Protein AF-A0A3M7PW59-F1 (afdb_monomer_lite)

Foldseek 3Di:
DDPPPPDPPPPDDPVSVVVCLVPDKDKAADLVDLLQIAISDPVCVVPVDDPVSVVVCVVVVSDDDPPPCPPVDPPPPPDPVVVVVVVCVVPVD

Secondary structure (DSSP, 8-state):
-------------HHHHHHHHHH---EE--SS-GGG-EESSHHHHHHS--HHHHHHHHHTTS-----GGGGS-------HHHHHHHHHHHH--

Structure (mmCIF, N/CA/C/O backbone):
data_AF-A0A3M7PW59-F1
#
_entry.id   AF-A0A3M7PW59-F1
#
loop_
_atom_site.group_PDB
_atom_site.id
_atom_site.type_symbol
_atom_site.label_atom_id
_atom_site.label_alt_id
_atom_site.label_comp_id
_atom_site.label_asym_id
_atom_site.label_entity_id
_atom_site.label_seq_id
_atom_site.pdbx_PDB_ins_code
_atom_site.Cartn_x
_atom_site.Cartn_y
_atom_site.Cartn_z
_atom_site.occupancy
_atom_site.B_iso_or_equiv
_atom_site.auth_seq_id
_atom_site.auth_comp_id
_atom_site.auth_asym_id
_atom_site.auth_atom_id
_atom_site.pdbx_PDB_model_num
ATOM 1 N N . MET A 1 1 ? -9.590 28.997 -27.560 1.00 35.62 1 MET A N 1
ATOM 2 C CA . MET A 1 1 ? -8.809 27.956 -28.257 1.00 35.62 1 MET A CA 1
ATOM 3 C C . MET A 1 1 ? -7.490 27.844 -27.525 1.00 35.62 1 MET A C 1
ATOM 5 O O . MET A 1 1 ? -6.705 28.776 -27.593 1.00 35.62 1 MET A O 1
ATOM 9 N N . ILE A 1 2 ? -7.317 26.801 -26.716 1.00 38.75 2 ILE A N 1
ATOM 10 C CA . ILE A 1 2 ? -6.045 26.540 -26.036 1.00 38.75 2 ILE A CA 1
ATOM 11 C C . ILE A 1 2 ? -5.306 25.561 -26.940 1.00 38.75 2 ILE A C 1
ATOM 13 O O . ILE A 1 2 ? -5.766 24.436 -27.121 1.00 38.75 2 ILE A O 1
ATOM 17 N N . ASN A 1 3 ? -4.226 26.034 -27.559 1.00 40.91 3 ASN A N 1
ATOM 18 C CA . ASN A 1 3 ? -3.279 25.185 -28.265 1.00 40.91 3 ASN A CA 1
ATOM 19 C C . ASN A 1 3 ? -2.570 24.342 -27.210 1.00 40.91 3 ASN A C 1
ATOM 21 O O . ASN A 1 3 ? -1.754 24.854 -26.448 1.00 40.91 3 ASN A O 1
ATOM 25 N N . ILE A 1 4 ? -2.943 23.070 -27.128 1.00 54.75 4 ILE A N 1
ATOM 26 C CA . ILE A 1 4 ? -2.127 22.071 -26.454 1.00 54.75 4 ILE A CA 1
ATOM 27 C C . ILE A 1 4 ? -1.108 21.664 -27.511 1.00 54.75 4 ILE A C 1
ATOM 29 O O . ILE A 1 4 ? -1.428 20.903 -28.424 1.00 54.75 4 ILE A O 1
ATOM 33 N N . GLU A 1 5 ? 0.061 22.298 -27.458 1.00 49.59 5 GLU A N 1
ATOM 34 C CA . GLU A 1 5 ? 1.231 21.854 -28.206 1.00 49.59 5 GLU A CA 1
ATOM 35 C C . GLU A 1 5 ? 1.465 20.385 -27.849 1.00 49.59 5 GLU A C 1
ATOM 37 O O . GLU A 1 5 ? 1.467 20.004 -26.680 1.00 49.59 5 GLU A O 1
ATOM 42 N N . SER A 1 6 ? 1.510 19.561 -28.891 1.00 56.66 6 SER A N 1
ATOM 43 C CA . SER A 1 6 ? 1.720 18.125 -28.833 1.00 56.66 6 SER A CA 1
ATOM 44 C C . SER A 1 6 ? 2.962 17.822 -28.007 1.00 56.66 6 SER A C 1
ATOM 46 O O . SER A 1 6 ? 4.065 18.147 -28.444 1.00 56.66 6 SER A O 1
ATOM 48 N N . ASP A 1 7 ? 2.749 17.214 -26.839 1.00 54.09 7 ASP A N 1
ATOM 49 C CA . ASP A 1 7 ? 3.800 16.688 -25.980 1.00 54.09 7 ASP A CA 1
ATOM 50 C C . ASP A 1 7 ? 4.760 15.841 -26.820 1.00 54.09 7 ASP A C 1
ATOM 52 O O . ASP A 1 7 ? 4.356 14.860 -27.452 1.00 54.09 7 ASP A O 1
ATOM 56 N N . ASP A 1 8 ? 6.019 16.271 -26.837 1.00 53.50 8 ASP A N 1
ATOM 57 C CA . ASP A 1 8 ? 7.134 15.588 -27.468 1.00 53.50 8 ASP A CA 1
ATOM 58 C C . ASP A 1 8 ? 7.111 14.093 -27.126 1.00 53.50 8 ASP A C 1
ATOM 60 O O . ASP A 1 8 ? 7.143 13.692 -25.957 1.00 53.50 8 ASP A O 1
ATOM 64 N N . ASP A 1 9 ? 7.073 13.272 -28.174 1.00 60.25 9 ASP A N 1
ATOM 65 C CA . ASP A 1 9 ? 7.151 11.816 -28.134 1.00 60.25 9 ASP A CA 1
ATOM 66 C C . ASP A 1 9 ? 8.568 11.409 -27.685 1.00 60.25 9 ASP A C 1
ATOM 68 O O . ASP A 1 9 ? 9.437 11.034 -28.475 1.00 60.25 9 ASP A O 1
ATOM 72 N N . PHE A 1 10 ? 8.852 11.574 -26.389 1.00 56.66 10 PHE A N 1
ATOM 73 C CA . PHE A 1 10 ? 10.072 11.083 -25.762 1.00 56.66 10 PHE A CA 1
ATOM 74 C C . PHE A 1 10 ? 10.031 9.555 -25.799 1.00 56.66 10 PHE A C 1
ATOM 76 O O . PHE A 1 10 ? 9.466 8.893 -24.925 1.00 56.66 10 PHE A O 1
ATOM 83 N N . CYS A 1 11 ? 10.640 8.981 -26.835 1.00 61.81 11 CYS A N 1
ATOM 84 C CA . CYS A 1 11 ? 10.870 7.549 -26.928 1.00 61.81 11 CYS A CA 1
ATOM 85 C C . CYS A 1 11 ? 11.877 7.139 -25.844 1.00 61.81 11 CYS A C 1
ATOM 87 O O . CYS A 1 11 ? 13.090 7.174 -26.049 1.00 61.81 11 CYS A O 1
ATOM 89 N N . TYR A 1 12 ? 11.371 6.769 -24.669 1.00 66.19 12 TYR A N 1
ATOM 90 C CA . TYR A 1 12 ? 12.174 6.155 -23.618 1.00 66.19 12 TYR A CA 1
ATOM 91 C C . TYR A 1 12 ? 12.744 4.832 -24.133 1.00 66.19 12 TYR A C 1
ATOM 93 O O . TYR A 1 12 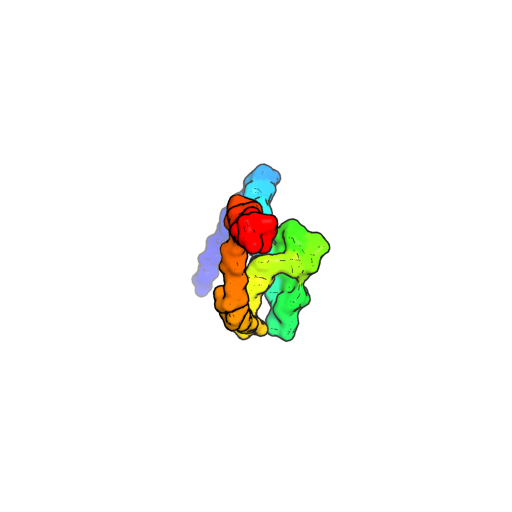? 11.998 3.960 -24.588 1.00 66.19 12 TYR A O 1
ATOM 101 N N . ASP A 1 13 ? 14.062 4.658 -24.039 1.00 81.88 13 ASP A N 1
ATOM 102 C CA . ASP A 1 13 ? 14.656 3.339 -24.228 1.00 81.88 13 ASP A CA 1
ATOM 103 C C . ASP A 1 13 ? 14.180 2.371 -23.120 1.00 81.88 13 ASP A C 1
ATOM 105 O O . ASP A 1 13 ? 13.632 2.766 -22.079 1.00 81.88 13 ASP A O 1
ATOM 109 N N . PHE A 1 14 ? 14.346 1.068 -23.353 1.00 81.44 14 PHE A N 1
ATOM 110 C CA . PHE A 1 14 ? 13.901 0.046 -22.404 1.00 81.44 14 PHE A CA 1
ATOM 111 C C . PHE A 1 14 ? 14.558 0.203 -21.022 1.00 81.44 14 PHE A C 1
ATOM 113 O O . PHE A 1 14 ? 13.910 -0.045 -20.002 1.00 81.44 14 PHE A O 1
ATOM 120 N N . ASP A 1 15 ? 15.806 0.666 -20.962 1.00 84.19 15 ASP A N 1
ATOM 121 C CA . ASP A 1 15 ? 16.529 0.857 -19.706 1.00 84.19 15 ASP A CA 1
ATOM 122 C C . ASP A 1 15 ? 15.946 2.027 -18.905 1.00 84.19 15 ASP A C 1
ATOM 124 O O . ASP A 1 15 ? 15.721 1.908 -17.695 1.00 84.19 15 ASP A O 1
ATOM 128 N N . GLN A 1 16 ? 15.591 3.127 -19.569 1.00 80.75 16 GLN A N 1
ATOM 129 C CA . GLN A 1 16 ? 14.878 4.252 -18.974 1.00 80.75 16 GLN A CA 1
ATOM 130 C C . GLN A 1 16 ? 13.500 3.826 -18.467 1.00 80.75 16 GLN A C 1
ATOM 132 O O . GLN A 1 16 ? 13.123 4.179 -17.345 1.00 80.75 16 GLN A O 1
ATOM 137 N N . PHE A 1 17 ? 12.774 3.000 -19.224 1.00 81.06 17 PHE A N 1
ATOM 138 C CA . PHE A 1 17 ? 11.520 2.415 -18.752 1.00 81.06 17 PHE A CA 1
ATOM 139 C C . PHE A 1 17 ? 11.724 1.570 -17.486 1.00 81.06 17 PHE A C 1
ATOM 141 O O . PHE A 1 17 ? 10.979 1.720 -16.513 1.00 81.06 17 PHE A O 1
ATOM 148 N N . VAL A 1 18 ? 12.743 0.706 -17.451 1.00 78.56 18 VAL A N 1
ATOM 149 C CA . VAL A 1 18 ? 13.051 -0.138 -16.285 1.00 78.56 18 VAL A CA 1
ATOM 150 C C . VAL A 1 18 ? 13.413 0.713 -15.065 1.00 78.56 18 VAL A C 1
ATOM 152 O O . VAL A 1 18 ? 12.927 0.442 -13.959 1.00 78.56 18 VAL A O 1
ATOM 155 N N . LEU A 1 19 ? 14.216 1.764 -15.251 1.00 82.38 19 LEU A N 1
ATOM 156 C CA . LEU A 1 19 ? 14.565 2.714 -14.196 1.00 82.38 19 LEU A CA 1
ATOM 157 C C . LEU A 1 19 ? 13.318 3.423 -13.659 1.00 82.38 19 LEU A C 1
ATOM 159 O O . LEU A 1 19 ? 13.058 3.373 -12.455 1.00 82.38 19 LEU A O 1
ATOM 163 N N . LEU A 1 20 ? 12.496 4.011 -14.527 1.00 77.81 20 LEU A N 1
ATOM 164 C CA . LEU A 1 20 ? 11.271 4.702 -14.120 1.00 77.81 20 LEU A CA 1
ATOM 165 C C . LEU A 1 20 ? 10.301 3.754 -13.417 1.00 77.81 20 LEU A C 1
ATOM 167 O O . LEU A 1 20 ? 9.806 4.070 -12.335 1.00 77.81 20 LEU A O 1
ATOM 171 N N . ASN A 1 21 ? 10.092 2.553 -13.955 1.00 75.62 21 ASN A N 1
ATOM 172 C CA . ASN A 1 21 ? 9.220 1.553 -13.349 1.00 75.62 21 ASN A CA 1
ATOM 173 C C . ASN A 1 21 ? 9.751 1.068 -11.992 1.00 75.62 21 ASN A C 1
ATOM 175 O O . ASN A 1 21 ? 8.971 0.626 -11.145 1.00 75.62 21 ASN A O 1
ATOM 179 N N . ARG A 1 22 ? 11.058 1.173 -11.715 1.00 77.62 22 ARG A N 1
ATOM 180 C CA . ARG A 1 22 ? 11.624 0.888 -10.388 1.00 77.62 22 ARG A CA 1
ATOM 181 C C . ARG A 1 22 ? 11.193 1.928 -9.354 1.00 77.62 22 ARG A C 1
ATOM 183 O O . ARG A 1 22 ? 10.809 1.518 -8.253 1.00 77.62 22 ARG A O 1
ATOM 190 N N . PHE A 1 23 ? 11.193 3.213 -9.705 1.00 82.88 23 PHE A N 1
ATOM 191 C CA . PHE A 1 23 ? 10.960 4.319 -8.767 1.00 82.88 23 PHE A CA 1
ATOM 192 C C . PHE A 1 23 ? 9.506 4.796 -8.714 1.00 82.88 23 PHE A C 1
ATOM 194 O O . PHE A 1 23 ? 8.969 5.014 -7.628 1.00 82.88 23 PHE A O 1
ATOM 201 N N . ILE A 1 24 ? 8.844 4.905 -9.861 1.00 86.25 24 ILE A N 1
ATOM 202 C CA . ILE A 1 24 ? 7.491 5.443 -9.985 1.00 86.25 24 ILE A CA 1
ATOM 203 C C . ILE A 1 24 ? 6.483 4.302 -9.922 1.00 86.25 24 ILE A C 1
ATOM 205 O O . ILE A 1 24 ? 6.564 3.328 -10.671 1.00 86.25 24 ILE A O 1
ATOM 209 N N . LYS A 1 25 ? 5.507 4.418 -9.015 1.00 90.06 25 LYS A N 1
ATOM 210 C CA . LYS A 1 25 ? 4.418 3.447 -8.863 1.00 90.06 25 LYS A CA 1
ATOM 211 C C . LYS A 1 25 ? 3.097 4.097 -9.215 1.00 90.06 25 LYS A C 1
ATOM 213 O O . LYS A 1 25 ? 2.641 5.003 -8.525 1.00 90.06 25 LYS A O 1
ATOM 218 N N . ARG A 1 26 ? 2.458 3.586 -10.263 1.00 91.38 26 ARG A N 1
ATOM 219 C CA . ARG A 1 26 ? 1.102 3.989 -10.622 1.00 91.38 26 ARG A CA 1
ATOM 220 C C . ARG A 1 26 ? 0.128 3.259 -9.706 1.00 91.38 26 ARG A C 1
ATOM 222 O O . ARG A 1 26 ? 0.181 2.032 -9.601 1.00 91.38 26 ARG A O 1
ATOM 229 N N . VAL A 1 27 ? -0.733 4.019 -9.037 1.00 94.25 27 VAL A N 1
ATOM 230 C CA . VAL A 1 27 ? -1.802 3.511 -8.170 1.00 94.25 27 VAL A CA 1
ATOM 231 C C . VAL A 1 27 ? -3.134 3.860 -8.821 1.00 94.25 27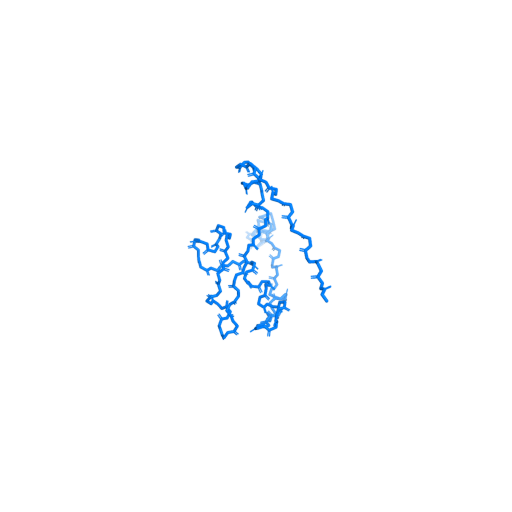 VAL A C 1
ATOM 233 O O . VAL A 1 27 ? -3.389 5.027 -9.105 1.00 94.25 27 VAL A O 1
ATOM 236 N N . LYS A 1 28 ? -3.977 2.855 -9.065 1.00 95.38 28 LYS A N 1
ATOM 237 C CA . LYS A 1 28 ? -5.368 3.038 -9.480 1.00 95.38 28 LYS A CA 1
ATOM 238 C C . LYS A 1 28 ? -6.237 2.806 -8.252 1.00 95.38 28 LYS A C 1
ATOM 240 O O . LYS A 1 28 ? -6.420 1.668 -7.825 1.00 95.38 28 LYS A O 1
ATOM 245 N N . LEU A 1 29 ? -6.707 3.902 -7.671 1.00 94.81 29 LEU A N 1
ATOM 246 C CA . LEU A 1 29 ? -7.493 3.878 -6.448 1.00 94.81 29 LEU A CA 1
ATOM 247 C C . LEU A 1 29 ? -8.966 3.603 -6.774 1.00 94.81 29 LEU A C 1
ATOM 249 O O . LEU A 1 29 ? -9.546 4.291 -7.614 1.00 94.81 29 LEU A O 1
ATOM 253 N N . ASN A 1 30 ? -9.554 2.610 -6.115 1.00 95.19 30 ASN A N 1
ATOM 254 C CA . ASN A 1 30 ? -10.997 2.412 -6.083 1.00 95.19 30 ASN A CA 1
ATOM 255 C C . ASN A 1 30 ? -11.567 3.272 -4.941 1.00 95.19 30 ASN A C 1
ATOM 257 O O . ASN A 1 30 ? -11.068 3.219 -3.819 1.00 95.19 30 ASN A O 1
ATOM 261 N N . LYS A 1 31 ? -12.543 4.129 -5.254 1.00 93.31 31 LYS A N 1
ATOM 262 C CA . LYS A 1 31 ? -13.108 5.088 -4.294 1.00 93.31 31 LYS A CA 1
ATOM 263 C C . LYS A 1 31 ? -14.166 4.468 -3.384 1.00 93.31 31 LYS A C 1
ATOM 265 O O . LYS A 1 31 ? -14.312 4.946 -2.267 1.00 93.31 31 LYS A O 1
ATOM 270 N N . ASP A 1 32 ? -14.863 3.437 -3.853 1.00 95.00 32 ASP A N 1
ATOM 271 C CA . ASP A 1 32 ? -15.924 2.772 -3.090 1.00 95.00 32 ASP A CA 1
ATOM 272 C C . ASP A 1 32 ? -15.316 1.819 -2.059 1.00 95.00 32 ASP A C 1
ATOM 274 O O . ASP A 1 32 ? -15.720 1.793 -0.901 1.00 95.00 32 ASP A O 1
ATOM 278 N N . ASP A 1 33 ? -14.281 1.088 -2.478 1.00 94.19 33 ASP A N 1
ATOM 279 C CA . ASP A 1 33 ? -13.487 0.231 -1.606 1.00 94.19 33 ASP A CA 1
ATOM 280 C C . ASP A 1 33 ? -12.004 0.347 -1.956 1.00 94.19 33 ASP A C 1
ATOM 282 O O . ASP A 1 33 ? -11.502 -0.244 -2.919 1.00 94.19 33 ASP A O 1
ATOM 286 N N . TRP A 1 34 ? -11.281 1.115 -1.143 1.00 94.25 34 TRP A N 1
ATOM 287 C CA . TRP A 1 34 ? -9.863 1.367 -1.358 1.00 94.25 34 TRP A CA 1
ATOM 288 C C . TRP A 1 34 ? -9.008 0.096 -1.255 1.00 94.25 34 TRP A C 1
ATOM 290 O O . TRP A 1 34 ? -7.915 0.074 -1.829 1.00 94.25 34 TRP A O 1
ATOM 300 N N . GLN A 1 35 ? -9.478 -0.967 -0.593 1.00 92.56 35 GLN A N 1
ATOM 301 C CA . GLN A 1 35 ? -8.742 -2.230 -0.465 1.00 92.56 35 GLN A CA 1
ATOM 302 C C . GLN A 1 35 ? -8.659 -2.980 -1.799 1.00 92.56 35 GLN A C 1
ATOM 304 O O . GLN A 1 35 ? -7.687 -3.688 -2.047 1.00 92.56 35 GLN A O 1
ATOM 309 N N . LEU A 1 36 ? -9.624 -2.749 -2.696 1.00 94.19 36 LEU A N 1
ATOM 310 C CA . LEU A 1 36 ? -9.658 -3.300 -4.055 1.00 94.19 36 LEU A CA 1
ATOM 311 C C . LEU A 1 36 ? -8.866 -2.455 -5.069 1.00 94.19 36 LEU A C 1
ATOM 313 O O . LEU A 1 36 ? -8.960 -2.654 -6.282 1.00 94.19 36 LEU A O 1
ATOM 317 N N . SER A 1 37 ? -8.093 -1.480 -4.590 1.00 95.00 37 SER A N 1
ATOM 318 C CA . SER A 1 37 ? -7.219 -0.661 -5.431 1.00 95.00 37 SER A CA 1
ATOM 319 C C . SER A 1 37 ? -6.029 -1.457 -5.960 1.00 95.00 37 SER A C 1
ATOM 321 O O . SER A 1 37 ? -5.580 -2.426 -5.357 1.00 95.00 37 SER A O 1
ATOM 323 N N . THR A 1 38 ? -5.446 -1.007 -7.072 1.00 95.81 38 THR A N 1
ATOM 324 C CA . THR A 1 38 ? -4.308 -1.691 -7.702 1.00 95.81 38 THR A CA 1
ATOM 325 C C . THR A 1 38 ? -3.076 -0.801 -7.799 1.00 95.81 38 THR A C 1
ATOM 327 O O . THR A 1 38 ? -3.157 0.427 -7.868 1.00 95.81 38 THR A O 1
ATOM 330 N N . CYS A 1 39 ? -1.893 -1.416 -7.789 1.00 94.81 39 CYS A N 1
ATOM 331 C CA . CYS A 1 39 ? -0.621 -0.714 -7.906 1.00 94.81 39 CYS A CA 1
ATOM 332 C C . CYS A 1 39 ? 0.392 -1.520 -8.726 1.00 94.81 39 CYS A C 1
ATOM 334 O O . CYS A 1 39 ? 0.494 -2.733 -8.573 1.00 94.81 39 CYS A O 1
ATOM 336 N N . THR A 1 40 ? 1.212 -0.839 -9.532 1.00 93.00 40 THR A N 1
ATOM 337 C CA . THR A 1 40 ? 2.257 -1.472 -10.364 1.00 93.00 40 THR A CA 1
ATOM 338 C C . THR A 1 40 ? 3.466 -1.995 -9.575 1.00 93.00 40 THR A C 1
ATOM 340 O O . THR A 1 40 ? 4.408 -2.534 -10.148 1.00 93.00 40 THR A O 1
ATOM 343 N N . CYS A 1 41 ? 3.498 -1.834 -8.249 1.00 91.88 41 CYS A N 1
ATOM 344 C CA . CYS A 1 41 ? 4.630 -2.286 -7.443 1.00 91.88 41 CYS A CA 1
ATOM 345 C C . CYS A 1 41 ? 4.626 -3.806 -7.213 1.00 91.88 41 CYS A C 1
ATOM 347 O O . CYS A 1 41 ? 3.579 -4.428 -7.040 1.00 91.88 41 CYS A O 1
ATOM 349 N N . LYS A 1 42 ? 5.827 -4.381 -7.076 1.00 90.06 42 LYS A N 1
ATOM 350 C CA . LYS A 1 42 ? 6.038 -5.810 -6.795 1.00 90.06 42 LYS A CA 1
ATOM 351 C C . LYS A 1 42 ? 5.230 -6.323 -5.596 1.00 90.06 42 LYS A C 1
ATOM 353 O O . LYS A 1 42 ? 4.696 -7.423 -5.648 1.00 90.06 42 LYS A O 1
ATOM 358 N N . ASN A 1 43 ? 5.124 -5.535 -4.524 1.00 90.88 43 ASN A N 1
ATOM 359 C CA . ASN A 1 43 ? 4.397 -5.947 -3.320 1.00 90.88 43 ASN A CA 1
ATOM 360 C C . ASN A 1 43 ? 2.900 -6.128 -3.589 1.00 90.88 43 ASN A C 1
ATOM 362 O O . ASN A 1 43 ? 2.323 -7.111 -3.139 1.00 90.88 43 ASN A O 1
ATOM 366 N N . CYS A 1 44 ? 2.302 -5.212 -4.355 1.00 91.50 44 CYS A N 1
ATOM 367 C CA . CYS A 1 44 ? 0.898 -5.309 -4.740 1.00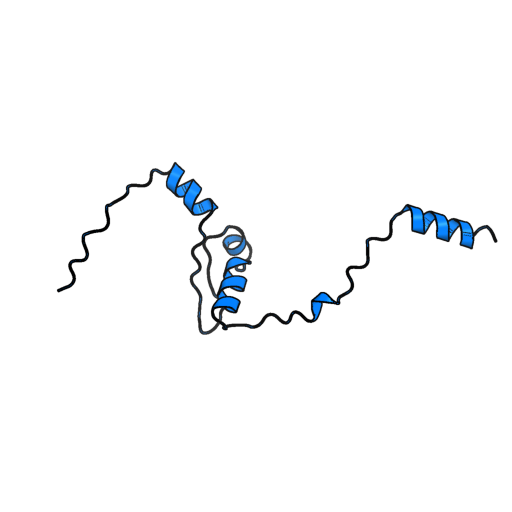 91.50 44 CYS A CA 1
ATOM 368 C C . CYS A 1 44 ? 0.664 -6.498 -5.674 1.00 91.50 44 CYS A C 1
ATOM 370 O O . CYS A 1 44 ? -0.327 -7.191 -5.523 1.00 91.50 44 CYS A O 1
ATOM 372 N N . LEU A 1 45 ? 1.593 -6.779 -6.591 1.00 88.38 45 LEU A N 1
ATOM 373 C CA . LEU A 1 45 ? 1.485 -7.946 -7.471 1.00 88.38 45 LEU A CA 1
ATOM 374 C C . LEU A 1 45 ? 1.551 -9.276 -6.705 1.00 88.38 45 LEU A C 1
ATOM 376 O O . LEU A 1 45 ? 0.954 -10.253 -7.134 1.00 88.38 45 LEU A O 1
ATOM 380 N N . LYS A 1 46 ? 2.270 -9.322 -5.576 1.00 92.06 46 LYS A N 1
ATOM 381 C CA . LYS A 1 46 ? 2.389 -10.537 -4.759 1.00 92.06 46 LYS A CA 1
ATOM 382 C C . LYS A 1 46 ? 1.219 -10.724 -3.790 1.00 92.06 46 LYS A C 1
ATOM 384 O O . LYS A 1 46 ? 0.734 -11.835 -3.629 1.00 92.06 46 LYS A O 1
ATOM 389 N N . ASN A 1 47 ? 0.824 -9.650 -3.109 1.00 91.12 47 ASN A N 1
ATOM 390 C CA . ASN A 1 47 ? -0.055 -9.722 -1.940 1.00 91.12 47 ASN A CA 1
ATOM 391 C C . ASN A 1 47 ? -1.378 -8.971 -2.133 1.00 91.12 47 ASN A C 1
ATOM 393 O O . ASN A 1 47 ? -2.120 -8.820 -1.170 1.00 91.12 47 ASN A O 1
ATOM 397 N N . TYR A 1 48 ? -1.628 -8.413 -3.321 1.00 89.06 48 TYR A N 1
ATOM 398 C CA . TYR A 1 48 ? -2.776 -7.552 -3.644 1.00 89.06 48 TYR A CA 1
ATOM 399 C C . TYR A 1 48 ? -2.915 -6.282 -2.782 1.00 89.06 48 TYR A C 1
ATOM 401 O O . TYR A 1 48 ? -3.836 -5.502 -2.974 1.00 89.06 48 TYR A O 1
ATOM 409 N N . LEU A 1 49 ? -1.947 -6.007 -1.900 1.00 89.75 49 LEU A N 1
ATOM 410 C CA . LEU A 1 49 ? -1.884 -4.817 -1.060 1.00 89.75 49 LEU A CA 1
ATOM 411 C C . LEU A 1 49 ? -0.445 -4.302 -0.966 1.00 89.75 49 LEU A C 1
ATOM 413 O O . LEU A 1 49 ? 0.529 -5.063 -0.950 1.00 89.75 49 LEU A O 1
ATOM 417 N N . CYS A 1 50 ? -0.280 -2.982 -0.893 1.00 94.50 50 CYS A N 1
ATOM 418 C CA . CYS A 1 50 ? 1.025 -2.368 -0.693 1.00 94.50 50 CYS A CA 1
ATOM 419 C C . CYS A 1 50 ? 0.932 -1.039 0.058 1.00 94.50 50 CYS A C 1
ATOM 421 O O . CYS A 1 50 ? -0.107 -0.380 0.076 1.00 94.50 50 CYS A O 1
ATOM 423 N N . LYS A 1 51 ? 2.073 -0.589 0.593 1.00 93.12 51 LYS A N 1
ATOM 424 C CA . LYS A 1 51 ? 2.186 0.716 1.260 1.00 93.12 51 LYS A CA 1
ATOM 425 C C . LYS A 1 51 ? 1.752 1.899 0.384 1.00 93.12 51 LYS A C 1
ATOM 427 O O . LYS A 1 51 ? 1.304 2.899 0.922 1.00 93.12 51 LYS A O 1
ATOM 432 N N . HIS A 1 52 ? 1.873 1.796 -0.945 1.00 94.75 52 HIS A N 1
ATOM 433 C CA . HIS A 1 52 ? 1.468 2.871 -1.857 1.00 94.75 52 HIS A CA 1
ATOM 434 C C . HIS A 1 52 ? -0.056 3.016 -1.918 1.00 94.75 52 HIS A C 1
ATOM 436 O O . HIS A 1 52 ? -0.545 4.138 -1.896 1.00 94.75 52 HIS A O 1
ATOM 442 N N . ILE A 1 53 ? -0.798 1.902 -1.943 1.00 95.31 53 ILE A N 1
ATOM 443 C CA . ILE A 1 53 ? -2.268 1.918 -1.884 1.00 95.31 53 ILE A CA 1
ATOM 444 C C . ILE A 1 53 ? -2.721 2.534 -0.560 1.00 95.31 53 ILE A C 1
ATOM 446 O O . ILE A 1 53 ? -3.510 3.471 -0.572 1.00 95.31 53 ILE A O 1
ATOM 450 N N . VAL A 1 54 ? -2.147 2.079 0.560 1.00 94.38 54 VAL A N 1
ATOM 451 C CA . VAL A 1 54 ? -2.466 2.603 1.899 1.00 94.38 54 VAL A CA 1
ATOM 452 C C . VAL A 1 54 ? -2.177 4.105 1.992 1.00 94.38 54 VAL A C 1
ATOM 454 O O . VAL A 1 54 ? -3.037 4.874 2.408 1.00 94.38 54 VAL A O 1
ATOM 457 N N . ALA A 1 55 ? -0.994 4.548 1.552 1.00 93.56 55 ALA A N 1
ATOM 458 C CA . ALA A 1 55 ? -0.630 5.963 1.571 1.00 93.56 55 ALA A CA 1
ATOM 459 C C . ALA A 1 55 ? -1.584 6.822 0.725 1.00 93.56 55 ALA A C 1
ATOM 461 O O . ALA A 1 55 ? -1.966 7.912 1.150 1.00 93.56 55 ALA A O 1
ATOM 462 N N . MET A 1 56 ? -1.989 6.332 -0.452 1.00 94.94 56 MET A N 1
ATOM 463 C CA . MET A 1 56 ? -2.946 7.036 -1.304 1.00 94.94 56 MET A CA 1
ATOM 464 C C . MET A 1 56 ? -4.336 7.088 -0.674 1.00 94.94 56 MET A C 1
ATOM 466 O O . MET A 1 56 ? -4.911 8.167 -0.647 1.00 94.94 56 MET A O 1
ATOM 470 N N . ALA A 1 57 ? -4.832 5.983 -0.111 1.00 95.31 57 ALA A N 1
ATOM 471 C CA . ALA A 1 57 ? -6.136 5.926 0.548 1.00 95.31 57 ALA A CA 1
ATOM 472 C C . ALA A 1 57 ? -6.240 6.914 1.721 1.00 95.31 57 ALA A C 1
ATOM 474 O O . ALA A 1 57 ? -7.241 7.621 1.844 1.00 95.31 57 ALA A O 1
ATOM 475 N N . VAL A 1 58 ? -5.179 7.029 2.530 1.00 94.44 58 VAL A N 1
ATOM 476 C CA . VAL A 1 58 ? -5.090 8.027 3.609 1.00 94.44 58 VAL A CA 1
ATOM 477 C C . VAL A 1 58 ? -5.037 9.444 3.045 1.00 94.44 58 VAL A C 1
ATOM 479 O O . VAL A 1 58 ? -5.785 10.315 3.483 1.00 94.44 58 VAL A O 1
ATOM 482 N N . LYS A 1 59 ? -4.195 9.693 2.031 1.00 94.00 59 LYS A N 1
ATOM 483 C CA . LYS A 1 59 ? -4.072 11.018 1.398 1.00 94.00 59 LYS A CA 1
ATOM 484 C C . LYS A 1 59 ? -5.397 11.495 0.794 1.00 94.00 59 LYS A C 1
ATOM 486 O O . LYS A 1 59 ? -5.688 12.687 0.833 1.00 94.00 59 LYS A O 1
ATOM 491 N N . THR A 1 60 ? -6.194 10.582 0.244 1.00 94.25 60 THR A N 1
ATOM 492 C CA . THR A 1 60 ? -7.513 10.874 -0.334 1.00 94.25 60 THR A CA 1
ATOM 493 C C . THR A 1 60 ? -8.658 10.765 0.672 1.00 94.25 60 THR A C 1
ATOM 495 O O . THR A 1 60 ? -9.807 10.874 0.258 1.00 94.25 60 THR A O 1
ATOM 498 N N . LYS A 1 61 ? -8.369 10.560 1.967 1.00 93.12 61 LYS A N 1
ATOM 499 C CA . LYS A 1 61 ? -9.361 10.454 3.051 1.00 93.12 61 LYS A CA 1
ATOM 500 C C . LYS A 1 61 ? -10.409 9.349 2.844 1.00 93.12 61 LYS A C 1
ATOM 502 O O . LYS A 1 61 ? -11.537 9.477 3.300 1.00 93.12 61 LYS A O 1
ATOM 507 N N . LEU A 1 62 ? -10.040 8.266 2.155 1.00 93.25 62 LEU A N 1
ATOM 508 C CA . LEU A 1 62 ? -10.888 7.068 2.038 1.00 93.25 62 LEU A CA 1
ATOM 509 C C . LEU A 1 62 ? -10.783 6.166 3.272 1.00 93.25 62 LEU A C 1
ATOM 511 O O . LEU A 1 62 ? -11.625 5.303 3.488 1.00 93.25 62 LEU A O 1
ATOM 515 N N . THR A 1 63 ? -9.723 6.339 4.059 1.00 91.44 63 THR A N 1
ATOM 516 C CA . THR A 1 63 ? -9.514 5.635 5.321 1.00 91.44 63 THR A CA 1
ATOM 517 C C . THR A 1 63 ? -8.694 6.504 6.256 1.00 91.44 63 THR A C 1
ATOM 519 O O . THR A 1 63 ? -7.855 7.293 5.814 1.00 91.44 63 THR A O 1
ATOM 522 N N . GLU A 1 64 ? -8.884 6.297 7.551 1.00 89.06 64 GLU A N 1
ATOM 523 C CA . GLU A 1 64 ? -8.017 6.835 8.590 1.00 89.06 64 GLU A CA 1
ATOM 524 C C . GLU A 1 64 ? -7.214 5.686 9.197 1.00 89.06 64 GLU A C 1
ATOM 526 O O . GLU A 1 64 ? -7.720 4.575 9.360 1.00 89.06 64 GLU A O 1
ATOM 531 N N . ILE A 1 65 ? -5.932 5.930 9.463 1.00 83.38 65 ILE A N 1
ATOM 532 C CA . ILE A 1 65 ? -5.105 4.986 10.212 1.00 83.38 65 ILE A CA 1
ATOM 533 C C . ILE A 1 65 ? -5.170 5.422 11.664 1.00 83.38 65 ILE A C 1
ATOM 535 O O . ILE A 1 65 ? -4.694 6.505 12.005 1.00 83.38 65 ILE A O 1
ATOM 539 N N . ASP A 1 66 ? -5.727 4.564 12.509 1.00 82.50 66 ASP A N 1
ATOM 540 C CA . ASP A 1 66 ? -5.642 4.751 13.947 1.00 82.50 66 ASP A CA 1
ATOM 541 C C . ASP A 1 66 ? -4.192 4.538 14.397 1.00 82.50 66 ASP A C 1
ATOM 543 O O . ASP A 1 66 ? -3.658 3.438 14.294 1.00 82.50 66 ASP A O 1
ATOM 547 N N . PHE A 1 67 ? -3.543 5.5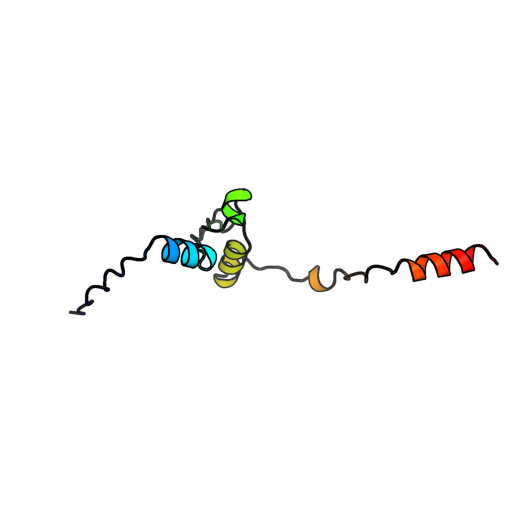98 14.876 1.00 75.38 67 PHE A N 1
ATOM 548 C CA . PHE A 1 67 ? -2.177 5.554 15.397 1.00 75.38 67 PHE A CA 1
ATOM 549 C C . PHE A 1 67 ? -2.111 5.256 16.902 1.00 75.38 67 PHE A C 1
ATOM 551 O O . PHE A 1 67 ? -1.035 5.401 17.488 1.00 75.38 67 PHE A O 1
ATOM 558 N N . SER A 1 68 ? -3.210 4.819 17.527 1.00 72.75 68 SER A N 1
ATOM 559 C CA . SER A 1 68 ? -3.257 4.375 18.931 1.00 72.75 68 SER A CA 1
ATOM 560 C C . SER A 1 68 ? -2.192 3.325 19.277 1.00 72.75 68 SER A C 1
ATOM 562 O O . SER A 1 68 ? -1.784 3.194 20.429 1.00 72.75 68 SER A O 1
ATOM 564 N N . PHE A 1 69 ? -1.656 2.623 18.274 1.00 67.06 69 PHE A N 1
ATOM 565 C CA . PHE A 1 69 ? -0.579 1.655 18.445 1.00 67.06 69 PHE A CA 1
ATOM 566 C C . PHE A 1 69 ? 0.822 2.248 18.689 1.00 67.06 69 PHE A C 1
ATOM 568 O O . PHE A 1 69 ? 1.751 1.476 18.929 1.00 67.06 69 PHE A O 1
ATOM 575 N N . ARG A 1 70 ? 1.028 3.576 18.633 1.00 60.50 70 ARG A N 1
ATOM 576 C CA . ARG A 1 70 ? 2.351 4.187 18.918 1.00 60.50 70 ARG A CA 1
ATOM 577 C C . ARG A 1 70 ? 2.866 3.855 20.316 1.00 60.50 70 ARG A C 1
ATOM 579 O O . ARG A 1 70 ? 4.074 3.716 20.493 1.00 60.50 70 ARG A O 1
ATOM 586 N N . ASP A 1 71 ? 1.946 3.665 21.254 1.00 63.84 71 ASP A N 1
ATOM 587 C CA . ASP A 1 71 ? 2.250 3.368 22.650 1.00 63.84 71 ASP A CA 1
ATOM 588 C C . ASP A 1 71 ? 2.229 1.864 22.959 1.00 63.84 71 ASP A C 1
ATOM 590 O O . ASP A 1 71 ? 2.430 1.473 24.112 1.00 63.84 71 ASP A O 1
ATOM 594 N N . ILE A 1 72 ? 2.045 0.993 21.948 1.00 61.75 72 ILE A N 1
ATOM 595 C CA . ILE A 1 72 ? 2.312 -0.445 22.100 1.00 61.75 72 ILE A CA 1
ATOM 596 C C . ILE A 1 72 ? 3.812 -0.566 22.298 1.00 61.75 72 ILE A C 1
ATOM 598 O O . ILE A 1 72 ? 4.587 -0.605 21.342 1.00 61.75 72 ILE A O 1
ATOM 602 N N . GLY A 1 73 ? 4.198 -0.536 23.575 1.00 56.50 73 GLY A N 1
ATOM 603 C CA . GLY A 1 73 ? 5.559 -0.339 24.020 1.00 56.50 73 GLY A CA 1
ATOM 604 C C . GLY A 1 73 ? 6.513 -1.145 23.164 1.00 56.50 73 GLY A C 1
ATOM 605 O O . GLY A 1 73 ? 6.488 -2.379 23.187 1.00 56.50 73 GLY A O 1
ATOM 606 N N . MET A 1 74 ? 7.363 -0.439 22.416 1.00 58.78 74 MET A N 1
ATOM 607 C CA . MET A 1 74 ? 8.580 -1.014 21.871 1.00 58.78 74 MET A CA 1
ATOM 608 C C . MET A 1 74 ? 9.392 -1.473 23.078 1.00 58.78 74 MET A C 1
ATOM 610 O O . MET A 1 74 ? 10.219 -0.734 23.611 1.00 58.78 74 MET A O 1
ATOM 614 N N . LYS A 1 75 ? 9.105 -2.679 23.582 1.00 63.03 75 LYS A N 1
ATOM 615 C CA . LYS A 1 75 ? 9.893 -3.294 24.637 1.00 63.03 75 LYS A CA 1
ATOM 616 C C . LYS A 1 75 ? 11.292 -3.361 24.057 1.00 63.03 75 LYS A C 1
ATOM 618 O O . LYS A 1 75 ? 11.523 -4.098 23.097 1.00 63.03 75 LYS A O 1
ATOM 623 N N . LYS A 1 76 ? 12.206 -2.544 24.590 1.00 63.81 76 LYS A N 1
ATOM 624 C CA . LYS A 1 76 ? 13.623 -2.636 24.244 1.00 63.81 76 LYS A CA 1
ATOM 625 C C . LYS A 1 76 ? 13.979 -4.110 24.366 1.00 63.81 76 LYS A C 1
ATOM 627 O O . LYS A 1 76 ? 13.714 -4.718 25.406 1.00 63.81 76 LYS A O 1
ATOM 632 N N . LYS A 1 77 ? 14.480 -4.703 23.281 1.00 67.25 77 LYS A N 1
ATOM 633 C CA . LYS A 1 77 ? 14.910 -6.100 23.276 1.00 67.25 77 LYS A CA 1
ATOM 634 C C . LYS A 1 77 ? 15.844 -6.274 24.470 1.00 67.25 77 LYS A C 1
ATOM 636 O O . LYS A 1 77 ? 16.895 -5.643 24.513 1.00 67.25 77 LYS A O 1
ATOM 641 N N . ARG A 1 78 ? 15.423 -7.056 25.467 1.00 65.56 78 ARG A N 1
ATOM 642 C CA . ARG A 1 78 ? 16.191 -7.242 26.700 1.00 65.56 78 ARG A CA 1
ATOM 643 C C . ARG A 1 78 ? 17.523 -7.873 26.308 1.00 65.56 78 ARG A C 1
ATOM 645 O O . ARG A 1 78 ? 17.539 -8.948 25.709 1.00 65.56 78 ARG A O 1
ATOM 652 N N . GLU A 1 79 ? 18.624 -7.177 26.560 1.00 73.50 79 GLU A N 1
ATOM 653 C CA . GLU A 1 79 ? 19.948 -7.669 26.194 1.00 73.50 79 GLU A CA 1
ATOM 654 C C . GLU A 1 79 ? 20.244 -8.966 26.960 1.00 73.50 79 GLU A C 1
ATOM 656 O O . GLU A 1 79 ? 19.936 -9.075 28.149 1.00 73.50 79 GLU A O 1
ATOM 661 N N . ARG A 1 80 ? 20.838 -9.964 26.285 1.00 68.00 80 ARG A N 1
ATOM 662 C CA . ARG A 1 80 ? 21.143 -11.289 26.869 1.00 68.00 80 ARG A CA 1
ATOM 663 C C . ARG A 1 80 ? 21.903 -11.187 28.200 1.00 68.00 80 ARG A C 1
ATOM 665 O O . ARG A 1 80 ? 21.645 -11.963 29.114 1.00 68.00 80 ARG A O 1
ATOM 672 N N . ASN A 1 81 ? 22.771 -10.186 28.331 1.00 72.19 81 ASN A N 1
ATOM 673 C CA . ASN A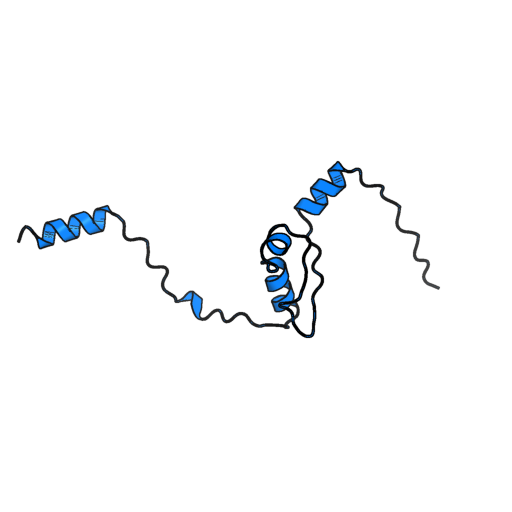 1 81 ? 23.597 -9.973 29.519 1.00 72.19 81 ASN A CA 1
ATOM 674 C C . ASN A 1 81 ? 22.775 -9.588 30.760 1.00 72.19 81 ASN A C 1
ATOM 676 O O . ASN A 1 81 ? 23.100 -10.021 31.863 1.00 72.19 81 ASN A O 1
ATOM 680 N N . ALA A 1 82 ? 21.681 -8.836 30.596 1.00 78.88 82 ALA A N 1
ATOM 681 C CA . ALA A 1 82 ? 20.799 -8.484 31.709 1.00 78.88 82 ALA A CA 1
ATOM 682 C C . ALA A 1 82 ? 20.057 -9.715 32.258 1.00 78.88 82 ALA A C 1
ATOM 684 O O . ALA A 1 82 ? 19.892 -9.846 33.467 1.00 78.88 82 ALA A O 1
ATOM 685 N N . GLN A 1 83 ? 19.672 -10.650 31.379 1.00 78.25 83 GLN A N 1
ATOM 686 C CA . GLN A 1 83 ? 19.020 -11.902 31.780 1.00 78.25 83 GLN A CA 1
ATOM 687 C C . GLN A 1 83 ? 19.983 -12.826 32.533 1.00 78.25 83 GLN A C 1
ATOM 689 O O . GLN A 1 83 ? 19.615 -13.378 33.566 1.00 78.25 83 GLN A O 1
ATOM 694 N N . ALA A 1 84 ? 21.225 -12.955 32.051 1.00 77.12 84 ALA A N 1
ATOM 695 C CA . ALA A 1 84 ? 22.249 -13.757 32.719 1.00 77.12 84 ALA A CA 1
ATOM 696 C C . ALA A 1 84 ? 22.581 -13.210 34.120 1.00 77.12 84 ALA A C 1
ATOM 698 O O . ALA A 1 84 ? 22.696 -13.981 35.070 1.00 77.12 84 ALA A O 1
ATOM 699 N N . LYS A 1 85 ? 22.666 -11.878 34.267 1.00 84.56 85 LYS A N 1
ATOM 700 C CA . LYS A 1 85 ? 22.933 -11.226 35.557 1.00 84.56 85 LYS A CA 1
ATOM 701 C C . LYS A 1 85 ? 21.799 -11.439 36.564 1.00 84.56 85 LYS A C 1
ATOM 703 O O . LYS A 1 85 ? 22.070 -11.762 37.715 1.00 84.56 85 LYS A O 1
ATOM 708 N N . GLU A 1 86 ? 20.542 -11.292 36.145 1.00 85.94 86 GLU A N 1
ATOM 709 C CA . GLU A 1 86 ? 19.384 -11.553 37.016 1.00 85.94 86 GLU A CA 1
ATOM 710 C C . GLU A 1 86 ? 19.272 -13.023 37.423 1.00 85.94 86 GLU A C 1
ATOM 712 O O . GLU A 1 86 ? 19.008 -13.310 38.588 1.00 85.94 86 GLU A O 1
ATOM 717 N N . TRP A 1 87 ? 19.499 -13.953 36.489 1.00 88.50 87 TRP A N 1
ATOM 718 C CA . TRP A 1 87 ? 19.522 -15.384 36.797 1.00 88.50 87 TRP A CA 1
ATOM 719 C C . TRP A 1 87 ? 20.589 -15.707 37.847 1.00 88.50 87 TRP A C 1
ATOM 721 O O . TRP A 1 87 ? 20.307 -16.423 38.804 1.00 88.50 87 TRP A O 1
ATOM 731 N N . PHE A 1 88 ? 21.785 -15.126 37.700 1.00 86.12 88 PHE A N 1
ATOM 732 C CA . PH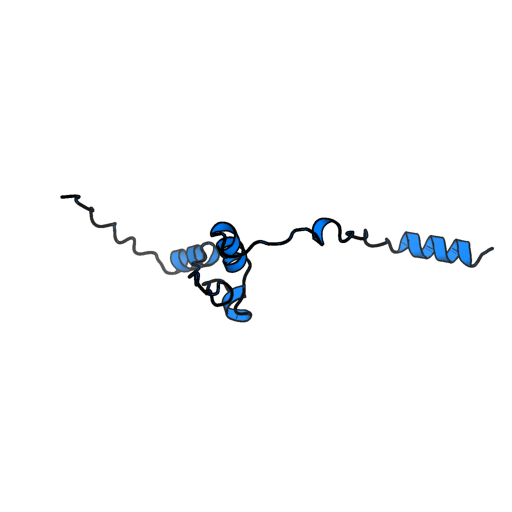E A 1 88 ? 22.876 -15.308 38.652 1.00 86.12 88 PHE A CA 1
ATOM 733 C C . PHE A 1 88 ? 22.483 -14.798 40.043 1.00 86.12 88 PHE A C 1
ATOM 735 O O . PHE A 1 88 ? 22.542 -15.547 41.009 1.00 86.12 88 PHE A O 1
ATOM 742 N N . VAL A 1 89 ? 21.977 -13.566 40.159 1.00 90.44 89 VAL A N 1
ATOM 743 C CA . VAL A 1 89 ? 21.532 -13.018 41.456 1.00 90.44 89 VAL A CA 1
ATOM 744 C C . VAL A 1 89 ? 20.438 -13.880 42.100 1.00 90.44 89 VAL A C 1
ATOM 746 O O . VAL A 1 89 ? 20.456 -14.078 43.309 1.00 90.44 89 VAL A O 1
ATOM 749 N N . LYS A 1 90 ? 19.508 -14.424 41.307 1.00 88.88 90 LYS A N 1
ATOM 750 C CA . LYS A 1 90 ? 18.396 -15.242 41.810 1.00 88.88 90 LYS A CA 1
ATOM 751 C C . LYS A 1 90 ? 18.819 -16.622 42.333 1.00 88.88 90 LYS A C 1
ATOM 753 O O . LYS A 1 90 ? 18.137 -17.149 43.200 1.00 88.88 90 LYS A O 1
ATOM 758 N N . ASN A 1 91 ? 19.890 -17.204 41.796 1.00 85.94 91 ASN A N 1
ATOM 759 C CA . ASN A 1 91 ? 20.310 -18.577 42.107 1.00 85.94 91 ASN A CA 1
ATOM 760 C C . ASN A 1 91 ? 21.557 -18.669 42.996 1.00 85.94 91 ASN A C 1
ATOM 762 O O . ASN A 1 91 ? 22.021 -19.775 43.262 1.00 85.94 91 ASN A O 1
ATOM 766 N N . THR A 1 92 ? 22.121 -17.533 43.410 1.00 78.50 92 THR A N 1
ATOM 767 C CA . THR A 1 92 ? 23.330 -17.490 44.254 1.00 78.50 92 THR A CA 1
ATOM 768 C C . THR A 1 92 ? 23.090 -16.835 45.624 1.00 78.50 92 THR A C 1
ATOM 770 O O . THR A 1 92 ? 24.045 -16.659 46.374 1.00 78.50 92 THR A O 1
ATOM 773 N N . ASN A 1 93 ? 21.831 -16.509 45.950 1.00 56.12 93 ASN A N 1
ATOM 774 C CA . ASN A 1 93 ? 21.320 -16.198 47.295 1.00 56.12 93 ASN A CA 1
ATOM 775 C C . ASN A 1 93 ? 20.368 -17.312 47.737 1.00 56.12 93 ASN A C 1
ATOM 777 O O . ASN A 1 93 ? 20.259 -17.527 48.962 1.00 56.12 93 ASN A O 1
#

Organism: Brachionus plicatilis (NCBI:txid10195)

pLDDT: mean 80.19, std 15.25, range [35.62, 95.81]

Radius of gyration: 24.96 Å; chains: 1; bounding box: 40×46×76 Å

InterPro domains:
  IPR007527 Zinc finger, SWIM-type [PF04434] (37-57)
  IPR007527 Zinc finger, SWIM-type [PS50966] (25-61)

Sequence (93 aa):
MINIESDDDFCYDFDQFVLLNRFIKRVKLNKDDWQLSTCTCKNCLKNYLCKHIVAMAVKTKLTEIDFSFRDIGMKKKRERNAQAKEWFVKNTN